Protein AF-C2MBY2-F1 (afdb_monomer_lite)

Structure (mmCIF, N/CA/C/O backbone):
data_AF-C2MBY2-F1
#
_entry.id   AF-C2MBY2-F1
#
loop_
_atom_site.group_PDB
_atom_site.id
_atom_site.type_symbol
_atom_site.label_atom_id
_atom_site.label_alt_id
_atom_site.label_comp_id
_atom_site.label_asym_id
_atom_site.label_entity_id
_atom_site.label_seq_id
_atom_site.pdbx_PDB_ins_code
_atom_site.Cartn_x
_atom_site.Cartn_y
_atom_site.Cartn_z
_atom_site.occupancy
_atom_site.B_iso_or_equiv
_atom_site.auth_seq_id
_atom_site.auth_comp_id
_atom_site.auth_asym_id
_atom_site.auth_atom_id
_atom_site.pdbx_PDB_model_num
ATOM 1 N N . MET A 1 1 ? -23.503 -18.231 -17.003 1.00 42.28 1 MET A N 1
ATOM 2 C CA . MET A 1 1 ? -22.995 -17.823 -15.671 1.00 42.28 1 MET A CA 1
ATOM 3 C C . MET A 1 1 ? -21.656 -17.110 -15.856 1.00 42.28 1 MET A C 1
ATOM 5 O O . MET A 1 1 ? -20.680 -17.768 -16.195 1.00 42.28 1 MET A O 1
ATOM 9 N N . LYS A 1 2 ? -21.591 -15.773 -15.740 1.00 46.72 2 LYS A N 1
ATOM 10 C CA . LYS A 1 2 ? -20.300 -15.058 -15.757 1.00 46.72 2 LYS A CA 1
ATOM 11 C C . LYS A 1 2 ? -19.549 -15.447 -14.483 1.00 46.72 2 LYS A C 1
ATOM 13 O O . LYS A 1 2 ? -20.019 -15.134 -13.394 1.00 46.72 2 LYS A O 1
ATOM 18 N N . ARG A 1 3 ? -18.420 -16.153 -14.598 1.00 49.62 3 ARG A N 1
ATOM 19 C CA . ARG A 1 3 ? -17.516 -16.355 -13.459 1.00 49.62 3 ARG A CA 1
ATOM 20 C C . ARG A 1 3 ? -16.967 -14.981 -13.088 1.00 49.62 3 ARG A C 1
ATOM 22 O O . ARG A 1 3 ? -16.119 -14.446 -13.794 1.00 49.62 3 ARG A O 1
ATOM 29 N N . THR A 1 4 ? -17.480 -14.382 -12.020 1.00 56.50 4 THR A N 1
ATOM 30 C CA . THR A 1 4 ? -16.812 -13.259 -11.363 1.00 56.50 4 THR A CA 1
ATOM 31 C C . THR A 1 4 ? -15.478 -13.778 -10.849 1.00 56.50 4 THR A C 1
ATOM 33 O O . THR A 1 4 ? -15.435 -14.514 -9.865 1.00 56.50 4 THR A O 1
ATOM 36 N N . CYS A 1 5 ? -14.399 -13.460 -11.561 1.00 56.81 5 CYS A N 1
ATOM 37 C CA . CYS A 1 5 ? -13.047 -13.766 -11.124 1.00 56.81 5 CYS A CA 1
ATOM 38 C C . CYS A 1 5 ? -12.748 -12.869 -9.917 1.00 56.81 5 CYS A C 1
ATOM 40 O O . CYS A 1 5 ? -12.521 -11.670 -10.069 1.00 56.81 5 CYS A O 1
ATOM 42 N N . LYS A 1 6 ? -12.861 -13.419 -8.706 1.00 76.38 6 LYS A N 1
ATOM 43 C CA . LYS A 1 6 ? -12.465 -12.725 -7.480 1.00 76.38 6 LYS A CA 1
ATOM 44 C C . LYS A 1 6 ? -10.942 -12.801 -7.401 1.00 76.38 6 LYS A C 1
ATOM 46 O O . LYS A 1 6 ? -10.401 -13.888 -7.235 1.00 76.38 6 LYS A O 1
ATOM 51 N N . PHE A 1 7 ? -10.268 -11.669 -7.574 1.00 86.50 7 PHE A N 1
ATOM 52 C CA . PHE A 1 7 ? -8.826 -11.584 -7.358 1.00 86.50 7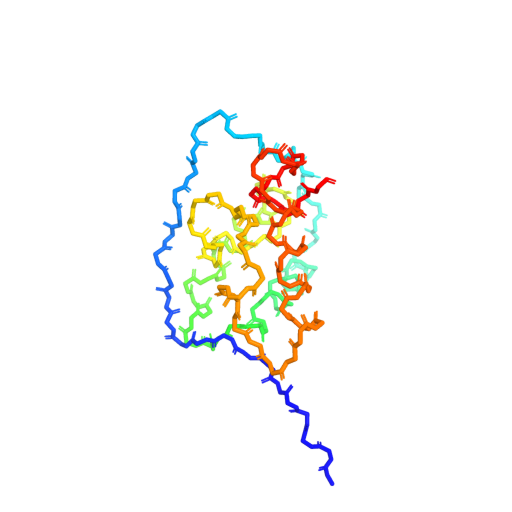 PHE A CA 1
ATOM 53 C C . PHE A 1 7 ? -8.531 -11.640 -5.854 1.00 86.50 7 PHE A C 1
ATOM 55 O O . PHE A 1 7 ? -9.163 -10.922 -5.079 1.00 86.50 7 PHE A O 1
ATOM 62 N N . THR A 1 8 ? -7.578 -12.480 -5.462 1.00 91.38 8 THR A N 1
ATOM 63 C CA . THR A 1 8 ? -7.011 -12.552 -4.112 1.00 91.38 8 THR A CA 1
ATOM 64 C C . THR A 1 8 ? -5.505 -12.735 -4.238 1.00 91.38 8 THR A C 1
ATOM 66 O O . THR A 1 8 ? -5.044 -13.350 -5.200 1.00 91.38 8 THR A O 1
ATOM 69 N N . LEU A 1 9 ? -4.755 -12.201 -3.280 1.00 94.50 9 LEU A N 1
ATOM 70 C CA . LEU A 1 9 ? -3.335 -12.495 -3.122 1.00 94.50 9 LEU A CA 1
ATOM 71 C C . LEU A 1 9 ? -3.122 -13.937 -2.641 1.00 94.50 9 LEU A C 1
ATOM 73 O O . LEU A 1 9 ? -4.062 -14.589 -2.172 1.00 94.50 9 LEU A O 1
ATOM 77 N N . ASP A 1 10 ? -1.880 -14.404 -2.748 1.00 93.38 10 ASP A N 1
ATOM 78 C CA . ASP A 1 10 ? -1.460 -15.714 -2.254 1.00 93.38 10 ASP A CA 1
ATOM 79 C C . ASP A 1 10 ? -1.624 -15.818 -0.729 1.00 93.38 10 ASP A C 1
ATOM 81 O O . ASP A 1 10 ? -1.503 -14.832 0.003 1.00 93.38 10 ASP A O 1
ATOM 85 N N . ALA A 1 11 ? -1.849 -17.035 -0.228 1.00 94.38 11 ALA A N 1
ATOM 86 C CA . ALA A 1 11 ? -2.005 -17.341 1.202 1.00 94.38 11 ALA A CA 1
ATOM 87 C C . ALA A 1 11 ? -0.675 -17.342 1.976 1.00 94.38 11 ALA A C 1
ATOM 89 O O . ALA A 1 11 ? -0.479 -18.102 2.920 1.00 94.38 11 ALA A O 1
ATOM 90 N N . THR A 1 12 ? 0.269 -16.500 1.563 1.00 95.38 12 THR A N 1
ATOM 91 C CA . THR A 1 12 ? 1.557 -16.307 2.226 1.00 95.38 12 THR A CA 1
ATOM 92 C C . THR A 1 12 ? 1.581 -14.924 2.845 1.00 95.38 12 THR A C 1
ATOM 94 O O . THR A 1 12 ? 1.283 -13.937 2.175 1.00 95.38 12 THR A O 1
ATOM 97 N N . LEU A 1 13 ? 1.948 -14.849 4.124 1.00 95.38 13 LEU A N 1
ATOM 98 C CA . LEU A 1 13 ? 2.152 -13.587 4.822 1.00 95.38 13 LEU A CA 1
ATOM 99 C C . LEU A 1 13 ? 3.594 -13.110 4.571 1.00 95.38 13 LEU A C 1
ATOM 101 O O . LEU A 1 13 ? 4.523 -13.731 5.093 1.00 95.38 13 LEU A O 1
ATOM 105 N N . PRO A 1 14 ? 3.825 -12.043 3.782 1.00 95.38 14 PRO A N 1
ATOM 106 C CA . PRO A 1 14 ? 5.175 -11.541 3.538 1.00 95.38 14 PRO A CA 1
ATOM 107 C C . PRO A 1 14 ? 5.794 -11.009 4.828 1.00 95.38 14 PRO A C 1
ATOM 109 O O . PRO A 1 14 ? 5.073 -10.611 5.746 1.00 95.38 14 PRO A O 1
ATOM 112 N N . LYS A 1 15 ? 7.126 -10.933 4.894 1.00 95.81 15 LYS A N 1
ATOM 113 C CA . LYS A 1 15 ? 7.808 -10.200 5.967 1.00 95.81 15 LYS A CA 1
ATOM 114 C C . LYS A 1 15 ? 7.392 -8.725 5.917 1.00 95.81 15 LYS A C 1
ATOM 116 O O . LYS A 1 15 ? 7.200 -8.170 4.841 1.00 95.81 15 LYS A O 1
ATOM 121 N N . TYR A 1 16 ? 7.245 -8.097 7.081 1.00 95.81 16 TYR A N 1
ATOM 122 C CA . TYR A 1 16 ? 6.971 -6.664 7.134 1.00 95.81 16 TYR A CA 1
ATOM 123 C C . TYR A 1 16 ? 8.202 -5.896 6.620 1.00 95.81 16 TYR A C 1
ATOM 125 O O . TYR A 1 16 ? 9.303 -6.175 7.112 1.00 95.81 16 TYR A O 1
ATOM 133 N N . PRO A 1 17 ? 8.054 -4.974 5.652 1.00 95.44 17 PRO A N 1
ATOM 134 C CA . PRO A 1 17 ? 9.196 -4.323 5.028 1.00 95.44 17 PRO A CA 1
ATOM 135 C C . PRO A 1 17 ? 9.857 -3.318 5.967 1.00 95.44 17 PRO A C 1
ATOM 137 O O . PRO A 1 17 ? 9.238 -2.779 6.891 1.00 95.44 17 PRO A O 1
ATOM 140 N N . THR A 1 18 ? 11.121 -3.023 5.690 1.00 94.25 18 THR A N 1
ATOM 141 C CA . THR A 1 18 ? 11.834 -1.904 6.303 1.00 94.25 18 THR A CA 1
ATOM 142 C C . THR A 1 18 ? 11.569 -0.608 5.536 1.00 94.25 18 THR A C 1
ATOM 144 O O . THR A 1 18 ? 11.315 -0.608 4.331 1.00 94.25 18 THR A O 1
ATOM 147 N N . PHE A 1 19 ? 11.620 0.517 6.247 1.00 94.94 19 PHE A N 1
ATOM 148 C CA . PHE A 1 19 ? 11.565 1.846 5.645 1.00 94.94 19 PHE A CA 1
ATOM 149 C C . PHE A 1 19 ? 12.939 2.488 5.776 1.00 94.94 19 PHE A C 1
ATOM 151 O O . PHE A 1 19 ? 13.463 2.579 6.886 1.00 94.94 19 PHE A O 1
ATOM 158 N N . GLU A 1 20 ? 13.512 2.916 4.655 1.00 95.06 20 GLU A N 1
ATOM 159 C CA . GLU A 1 20 ? 14.798 3.604 4.643 1.00 95.06 20 GLU A CA 1
ATOM 160 C C . GLU A 1 20 ? 14.645 5.000 5.254 1.00 95.06 20 GLU A C 1
ATOM 162 O O . GLU A 1 20 ? 13.670 5.719 5.003 1.00 95.06 20 GLU A O 1
ATOM 167 N N . GLU A 1 21 ? 15.617 5.381 6.077 1.00 94.81 21 GLU A N 1
ATOM 168 C CA . GLU A 1 21 ? 15.677 6.716 6.656 1.00 94.81 21 GLU A CA 1
ATOM 169 C C . GLU A 1 21 ? 15.921 7.769 5.563 1.00 94.81 21 GLU A C 1
ATOM 171 O O . GLU A 1 21 ? 16.585 7.516 4.560 1.00 94.81 21 GLU A O 1
ATOM 176 N N . GLY A 1 22 ? 15.353 8.965 5.734 1.00 94.50 22 GLY A N 1
ATOM 177 C CA . GLY A 1 22 ? 15.490 10.065 4.774 1.00 94.50 22 GLY A CA 1
ATOM 178 C C . GLY A 1 22 ? 14.545 9.999 3.567 1.00 94.50 22 GLY A C 1
ATOM 179 O O . GLY A 1 22 ? 14.365 11.014 2.891 1.00 94.50 22 GLY A O 1
ATOM 180 N N . ILE A 1 23 ? 13.871 8.868 3.321 1.00 96.06 23 ILE A N 1
ATOM 181 C CA . ILE A 1 23 ? 1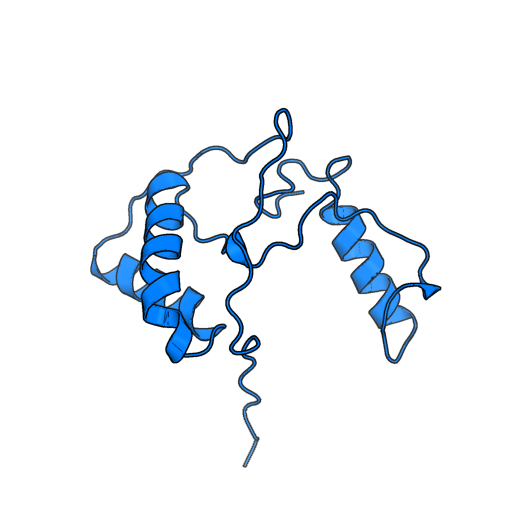2.823 8.784 2.296 1.00 96.06 23 ILE A CA 1
ATOM 182 C C . ILE A 1 23 ? 11.541 9.457 2.797 1.00 96.06 23 ILE A C 1
ATOM 184 O O . ILE A 1 23 ? 11.033 9.171 3.886 1.00 96.06 23 ILE A O 1
ATOM 188 N N . ARG A 1 24 ? 11.007 10.378 1.986 1.00 95.56 24 ARG A N 1
ATOM 189 C CA . ARG A 1 24 ? 9.827 11.182 2.334 1.00 95.56 24 ARG A CA 1
ATOM 190 C C . ARG A 1 24 ? 8.605 10.299 2.591 1.00 95.56 24 ARG A C 1
ATOM 192 O O . ARG A 1 24 ? 8.335 9.356 1.850 1.00 95.56 24 ARG A O 1
ATOM 199 N N . ARG A 1 25 ? 7.833 10.674 3.614 1.00 96.00 25 ARG A N 1
ATOM 200 C CA . ARG A 1 25 ? 6.567 10.039 4.005 1.00 96.00 25 ARG A CA 1
ATOM 201 C C . ARG A 1 25 ? 5.415 11.012 3.840 1.00 96.00 25 ARG A C 1
ATOM 203 O O . ARG A 1 25 ? 5.572 12.191 4.163 1.00 96.00 25 ARG A O 1
ATOM 210 N N . ALA A 1 26 ? 4.259 10.526 3.402 1.00 96.25 26 ALA A N 1
ATOM 211 C CA . ALA A 1 26 ? 3.062 11.352 3.365 1.00 96.25 26 ALA A CA 1
ATOM 212 C C . ALA A 1 26 ? 2.685 11.800 4.791 1.00 96.25 26 ALA A C 1
ATOM 214 O O . ALA A 1 26 ? 2.795 11.002 5.733 1.00 96.25 26 ALA A O 1
ATOM 215 N N . PRO A 1 27 ? 2.229 13.053 4.971 1.00 93.88 27 PRO A N 1
ATOM 216 C CA . PRO A 1 27 ? 1.744 13.515 6.264 1.00 93.88 27 PRO A CA 1
ATOM 217 C C . PRO A 1 27 ? 0.529 12.693 6.706 1.00 93.88 27 PRO A C 1
ATOM 219 O O . PRO A 1 27 ? -0.248 12.209 5.874 1.00 93.88 27 PRO A O 1
ATOM 222 N N . ASP A 1 28 ? 0.358 12.558 8.021 1.00 91.06 28 ASP A N 1
ATOM 223 C CA . ASP A 1 28 ? -0.853 11.966 8.582 1.00 91.06 28 ASP A CA 1
ATOM 224 C C . ASP A 1 28 ? -2.077 12.805 8.179 1.00 91.06 28 ASP A C 1
ATOM 226 O O . ASP A 1 28 ? -2.064 14.035 8.252 1.00 91.06 28 ASP A O 1
ATOM 230 N N . ARG A 1 29 ? -3.134 12.132 7.716 1.00 85.56 29 ARG A N 1
ATOM 231 C CA . ARG A 1 29 ? -4.422 12.765 7.401 1.00 85.56 29 ARG A CA 1
ATOM 232 C C . ARG A 1 29 ? -5.395 12.758 8.579 1.00 85.56 29 ARG A C 1
ATOM 234 O O . ARG A 1 29 ? -6.500 13.280 8.442 1.00 85.56 29 ARG A O 1
ATOM 241 N N . GLY A 1 30 ? -4.988 12.187 9.709 1.00 88.19 30 GLY A N 1
ATOM 242 C CA . GLY A 1 30 ? -5.811 11.976 10.884 1.00 88.19 30 GLY A CA 1
ATOM 243 C C . GLY A 1 30 ? -6.834 10.859 10.683 1.00 88.19 30 GLY A C 1
ATOM 244 O O . GLY A 1 30 ? -7.165 10.451 9.567 1.00 88.19 30 GLY A O 1
ATOM 245 N N . TYR A 1 31 ? -7.372 10.372 11.796 1.00 92.94 31 TYR A N 1
ATOM 246 C CA . TYR A 1 31 ? -8.417 9.356 11.822 1.00 92.94 31 TYR A CA 1
ATOM 247 C C . TYR A 1 31 ? -9.733 9.963 12.318 1.00 92.94 31 TYR A C 1
ATOM 249 O O . TYR A 1 31 ? -9.845 10.365 13.474 1.00 92.94 31 TYR A O 1
ATOM 257 N N . SER A 1 32 ? -10.737 10.017 11.441 1.00 93.50 32 SER A N 1
ATOM 258 C CA . SER A 1 32 ? -12.050 10.627 11.718 1.00 93.50 32 SER A CA 1
ATOM 259 C C . SER A 1 32 ? -13.238 9.683 11.493 1.00 93.50 32 SER A C 1
ATOM 261 O O . SER A 1 32 ? -14.393 10.106 11.536 1.00 93.50 32 SER A O 1
ATOM 263 N N . LEU A 1 33 ? -12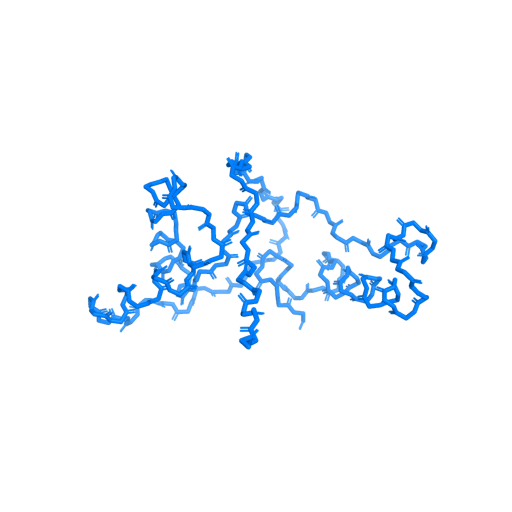.977 8.396 11.244 1.00 96.62 33 LEU A N 1
ATOM 264 C CA . LEU A 1 33 ? -14.024 7.428 10.930 1.00 96.62 33 LEU A CA 1
ATOM 265 C C . LEU A 1 33 ? -14.777 6.962 12.181 1.00 96.62 33 LEU A C 1
ATOM 267 O O . LEU A 1 33 ? -14.191 6.636 13.216 1.00 96.62 33 LEU A O 1
ATOM 271 N N . THR A 1 34 ? -16.098 6.848 12.046 1.00 98.06 34 THR A N 1
ATOM 272 C CA . THR A 1 34 ? -16.948 6.180 13.040 1.00 98.06 34 THR A CA 1
ATOM 273 C C . THR A 1 34 ? -16.617 4.685 13.136 1.00 98.06 34 THR A C 1
ATOM 275 O O . THR A 1 34 ? -16.131 4.095 12.166 1.00 98.06 34 THR A O 1
ATOM 278 N N . PRO A 1 35 ? -16.967 3.999 14.243 1.00 97.81 35 PRO A N 1
ATOM 279 C CA . PRO A 1 35 ? -16.743 2.557 14.368 1.00 97.81 35 PRO A CA 1
ATOM 280 C C . PRO A 1 35 ? -17.342 1.727 13.220 1.00 97.81 35 PRO A C 1
ATOM 282 O O . PRO A 1 35 ? -16.757 0.728 12.804 1.00 97.81 35 PRO A O 1
ATOM 285 N N . ALA A 1 36 ? -18.496 2.136 12.679 1.00 98.38 36 ALA A N 1
ATOM 286 C CA . ALA A 1 36 ? -19.117 1.467 11.539 1.00 98.38 36 ALA A CA 1
ATOM 287 C C . ALA A 1 36 ? -18.318 1.674 10.241 1.00 98.38 36 ALA A C 1
ATOM 289 O O . ALA A 1 36 ? -18.051 0.704 9.533 1.00 98.38 36 ALA A O 1
ATOM 290 N N . GLN A 1 37 ? -17.879 2.905 9.958 1.00 98.31 37 GLN A N 1
ATOM 291 C CA . GLN A 1 37 ? -17.044 3.206 8.789 1.00 98.31 37 GLN A CA 1
ATOM 292 C C . GLN A 1 37 ? -15.684 2.510 8.861 1.00 98.31 37 GLN A C 1
ATOM 294 O O . GLN A 1 37 ? -15.211 1.990 7.856 1.00 98.31 37 GLN A O 1
ATOM 299 N N . THR A 1 38 ? -15.089 2.421 10.048 1.00 98.25 38 THR A N 1
ATOM 300 C CA . THR A 1 38 ? -13.822 1.713 10.262 1.00 98.25 38 THR A CA 1
ATOM 301 C C . THR A 1 38 ? -13.944 0.228 9.961 1.00 98.25 38 THR A C 1
ATOM 303 O O . THR A 1 38 ? -13.087 -0.328 9.278 1.00 98.25 38 THR A O 1
ATOM 306 N N . ARG A 1 39 ? -15.043 -0.419 10.375 1.00 98.19 39 ARG A N 1
ATOM 307 C CA . ARG A 1 39 ? -15.318 -1.813 9.989 1.00 98.19 39 ARG A CA 1
ATOM 308 C C . ARG A 1 39 ? -15.422 -1.975 8.472 1.00 98.19 39 ARG A C 1
ATOM 310 O O . ARG A 1 39 ? -14.842 -2.912 7.931 1.00 98.19 39 ARG A O 1
ATOM 317 N N . VAL A 1 40 ? -16.106 -1.059 7.787 1.00 98.44 40 VAL A N 1
ATOM 318 C CA . VAL A 1 40 ? -16.223 -1.079 6.318 1.00 98.44 40 VAL A CA 1
ATOM 319 C C . VAL A 1 40 ? -14.861 -0.871 5.646 1.00 98.44 40 VAL A C 1
ATOM 321 O O . VAL A 1 40 ? -14.531 -1.589 4.705 1.00 98.44 40 VAL A O 1
ATOM 324 N N . ALA A 1 41 ? -14.038 0.058 6.140 1.00 98.12 41 ALA A N 1
ATOM 325 C CA . ALA A 1 41 ? -12.691 0.296 5.623 1.00 98.12 41 ALA A CA 1
ATOM 326 C C . ALA A 1 41 ? -11.807 -0.958 5.738 1.00 98.12 41 ALA A C 1
ATOM 328 O O . ALA A 1 41 ? -11.174 -1.355 4.759 1.00 98.12 41 ALA A O 1
ATOM 329 N N . LEU A 1 42 ? -11.836 -1.634 6.892 1.00 98.31 42 LEU A N 1
ATOM 330 C CA . LEU A 1 42 ? -11.118 -2.893 7.096 1.00 98.31 42 LEU A CA 1
ATOM 331 C C . LEU A 1 42 ? -11.631 -4.003 6.172 1.00 98.31 42 LEU A C 1
ATOM 333 O O . LEU A 1 42 ? -10.828 -4.666 5.526 1.00 98.31 42 LEU A O 1
ATOM 337 N N . GLN A 1 43 ? -12.949 -4.182 6.041 1.00 97.81 43 GLN A N 1
ATOM 338 C CA . GLN A 1 43 ? -13.526 -5.171 5.118 1.00 97.81 43 GLN A CA 1
ATOM 339 C C . GLN A 1 43 ? -13.115 -4.911 3.661 1.00 97.81 43 GLN A C 1
ATOM 341 O O . GLN A 1 43 ? -12.820 -5.850 2.920 1.00 97.81 43 GLN A O 1
ATOM 346 N N . ASN A 1 44 ? -13.059 -3.641 3.255 1.00 97.69 44 ASN A N 1
ATOM 347 C CA . ASN A 1 44 ? -12.633 -3.247 1.916 1.00 97.69 44 ASN A CA 1
ATOM 348 C C . ASN A 1 44 ? -11.161 -3.566 1.645 1.00 97.69 44 ASN A C 1
ATOM 350 O O . ASN A 1 44 ? -10.846 -3.971 0.529 1.00 97.69 44 ASN A O 1
ATOM 354 N N . ALA A 1 45 ? -10.280 -3.414 2.634 1.00 97.50 45 ALA A N 1
ATOM 355 C CA . ALA A 1 45 ? -8.878 -3.806 2.510 1.00 97.50 45 ALA A CA 1
ATOM 356 C C . ALA A 1 45 ? -8.713 -5.337 2.537 1.00 97.50 45 ALA A C 1
ATOM 358 O O . ALA A 1 45 ? -8.067 -5.918 1.668 1.00 97.50 45 ALA A O 1
ATOM 359 N N . LEU A 1 46 ? -9.375 -6.010 3.481 1.00 97.62 46 LEU A N 1
ATOM 360 C CA . LEU A 1 46 ? -9.266 -7.457 3.688 1.00 97.62 46 LEU A CA 1
ATOM 361 C C . LEU A 1 46 ? -9.836 -8.293 2.530 1.00 97.62 46 LEU A C 1
ATOM 363 O O 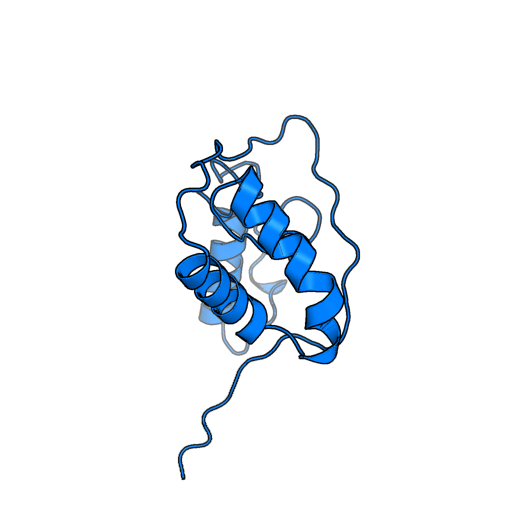. LEU A 1 46 ? -9.504 -9.468 2.403 1.00 97.62 46 LEU A O 1
ATOM 367 N N . ARG A 1 47 ? -10.662 -7.719 1.642 1.00 96.50 47 ARG A N 1
ATOM 368 C CA . ARG A 1 47 ? -11.224 -8.453 0.489 1.00 96.50 47 ARG A CA 1
ATOM 369 C C . ARG A 1 47 ? -10.178 -8.925 -0.527 1.00 96.50 47 ARG A C 1
ATOM 371 O O . ARG A 1 47 ? -10.512 -9.769 -1.353 1.00 96.50 47 ARG A O 1
ATOM 378 N N . TYR A 1 48 ? -8.974 -8.351 -0.498 1.00 96.00 48 TYR A N 1
ATOM 379 C CA . TYR A 1 48 ? -7.873 -8.673 -1.410 1.00 96.00 48 TYR A CA 1
ATOM 380 C C . TYR A 1 48 ? -6.938 -9.768 -0.878 1.00 96.00 48 TYR A C 1
ATOM 382 O O . TYR A 1 48 ? -6.049 -10.202 -1.608 1.00 96.00 48 TYR A O 1
ATOM 390 N N . VAL A 1 49 ? -7.125 -10.209 0.370 1.00 96.56 49 VAL A N 1
ATOM 391 C CA . VAL A 1 49 ? -6.255 -11.181 1.046 1.00 96.56 49 VAL A CA 1
ATOM 392 C C . VAL A 1 49 ? -7.049 -12.410 1.509 1.00 96.56 49 VAL A C 1
ATOM 394 O O . VAL A 1 49 ? -8.232 -12.278 1.853 1.00 96.56 49 VAL A O 1
ATOM 397 N N . PRO A 1 50 ? -6.427 -13.602 1.547 1.00 96.44 50 PRO A N 1
ATOM 398 C CA . PRO A 1 50 ? -7.072 -14.821 2.033 1.00 96.44 50 PRO A CA 1
ATOM 399 C C . PRO A 1 50 ? -7.545 -14.699 3.485 1.00 96.44 50 PRO A C 1
ATOM 401 O O . PRO A 1 50 ? -6.932 -14.003 4.297 1.00 96.44 50 PRO A O 1
ATOM 404 N N . LYS A 1 51 ? -8.656 -15.369 3.815 1.00 96.50 51 LYS A N 1
ATOM 405 C CA . LYS A 1 51 ? -9.336 -15.234 5.119 1.00 96.50 51 LYS A CA 1
ATOM 406 C C . LYS A 1 51 ? -8.461 -15.682 6.284 1.00 96.50 51 LYS A C 1
ATOM 408 O O . LYS A 1 51 ? -8.530 -15.103 7.361 1.00 96.50 51 LYS A O 1
ATOM 413 N N . GLU A 1 52 ? -7.635 -16.690 6.053 1.00 97.25 52 GLU A N 1
ATOM 414 C CA . GLU A 1 52 ? -6.651 -17.217 6.990 1.00 97.25 52 GLU A CA 1
ATOM 415 C C . GLU A 1 52 ? -5.626 -16.163 7.438 1.00 97.25 52 GLU A C 1
ATOM 417 O O . GLU A 1 52 ? -5.113 -16.262 8.546 1.00 97.25 52 GLU A O 1
ATOM 422 N N . LEU A 1 53 ? -5.385 -15.114 6.639 1.00 98.12 53 LEU A N 1
ATOM 423 C CA . LEU A 1 53 ? -4.482 -14.014 6.996 1.00 98.12 53 LEU A CA 1
ATOM 424 C C . LEU A 1 53 ? -5.196 -12.844 7.694 1.00 98.12 53 LEU A C 1
ATOM 426 O O . LEU A 1 53 ? -4.541 -11.906 8.146 1.00 98.12 53 LEU A O 1
ATOM 430 N N . HIS A 1 54 ? -6.533 -12.854 7.792 1.00 98.19 54 HIS A N 1
ATOM 431 C CA . HIS A 1 54 ? -7.293 -11.701 8.301 1.00 98.19 54 HIS A CA 1
ATOM 432 C C . HIS A 1 54 ? -7.001 -11.402 9.771 1.00 98.19 54 HIS A C 1
ATOM 434 O O . HIS A 1 54 ? -6.989 -10.232 10.146 1.00 98.19 54 HIS A O 1
ATOM 440 N N . ALA A 1 55 ? -6.753 -12.429 10.587 1.00 97.81 55 ALA A N 1
ATOM 441 C CA . ALA A 1 55 ? -6.446 -12.258 12.007 1.00 97.81 55 ALA A CA 1
ATOM 442 C C . ALA A 1 55 ? -5.149 -11.460 12.232 1.00 97.81 55 ALA A C 1
ATOM 444 O O . ALA A 1 55 ? -5.105 -10.621 13.127 1.00 97.81 55 ALA A O 1
ATOM 445 N N . GLU A 1 56 ? -4.144 -11.671 11.378 1.00 97.44 56 GLU A N 1
ATOM 446 C CA . GLU A 1 56 ? -2.848 -10.981 11.432 1.00 97.44 56 GLU A CA 1
ATOM 447 C C . GLU A 1 56 ? -2.911 -9.589 10.786 1.00 97.44 56 GLU A C 1
ATOM 449 O O . GLU A 1 56 ? -2.396 -8.610 11.320 1.00 97.44 56 GLU A O 1
ATOM 454 N N . LEU A 1 57 ? -3.591 -9.467 9.642 1.00 98.25 57 LEU A N 1
ATOM 455 C CA . LEU A 1 57 ? -3.606 -8.226 8.862 1.00 98.25 57 LEU A CA 1
ATOM 456 C C . LEU A 1 57 ? -4.590 -7.178 9.388 1.00 98.25 57 LEU A C 1
ATOM 458 O O . LEU A 1 57 ? -4.362 -5.982 9.215 1.00 98.25 57 LEU A O 1
ATOM 462 N N . ALA A 1 58 ? -5.700 -7.583 10.014 1.00 98.38 58 ALA A N 1
ATOM 463 C CA . ALA A 1 58 ? -6.702 -6.626 10.482 1.00 98.38 58 ALA A CA 1
ATOM 464 C C . ALA A 1 58 ? -6.153 -5.644 11.541 1.00 98.38 58 ALA A C 1
ATOM 466 O O . ALA A 1 58 ? -6.42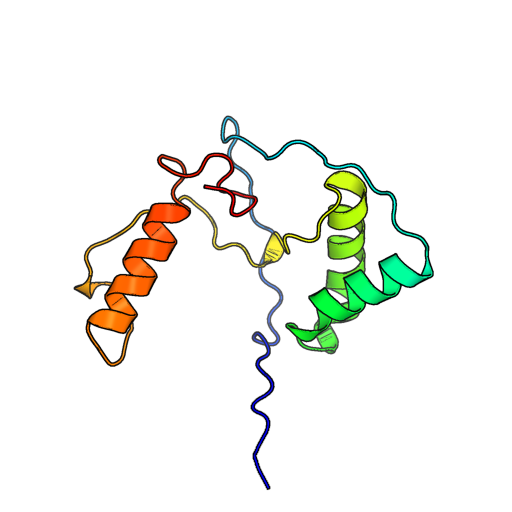1 -4.445 11.406 1.00 98.38 58 ALA A O 1
ATOM 467 N N . PRO A 1 59 ? -5.367 -6.079 12.552 1.00 98.44 59 PRO A N 1
ATOM 468 C CA . PRO A 1 59 ? -4.691 -5.165 13.472 1.00 98.44 59 PRO A CA 1
ATOM 469 C C . PRO A 1 59 ? -3.720 -4.205 12.773 1.00 98.44 59 PRO A C 1
ATOM 471 O O . PRO A 1 59 ? -3.690 -3.023 13.115 1.00 98.44 59 PRO A O 1
ATOM 474 N N . GLU A 1 60 ? -2.969 -4.676 11.774 1.00 98.19 60 GLU A N 1
ATOM 475 C CA . GLU A 1 60 ? -2.022 -3.850 11.011 1.00 98.19 60 GLU A CA 1
ATOM 476 C C . GLU A 1 60 ? -2.739 -2.776 10.200 1.00 98.19 60 GLU A C 1
ATOM 478 O O . GLU A 1 60 ? -2.420 -1.594 10.313 1.00 98.19 60 GLU A O 1
ATOM 483 N N . PHE A 1 61 ? -3.774 -3.158 9.454 1.00 98.50 61 PHE A N 1
ATOM 484 C CA . PHE A 1 61 ? -4.581 -2.214 8.687 1.00 98.50 61 PHE A CA 1
ATOM 485 C C . PHE A 1 61 ? -5.293 -1.212 9.596 1.00 98.50 61 PHE A C 1
ATOM 487 O O . PHE A 1 61 ? -5.386 -0.032 9.264 1.00 98.50 61 PHE A O 1
ATOM 494 N N . LEU A 1 62 ? -5.764 -1.640 10.771 1.00 98.38 62 LEU A N 1
ATOM 495 C CA . LEU A 1 62 ? -6.349 -0.722 11.744 1.00 98.38 62 LEU A CA 1
ATOM 496 C C . LEU A 1 62 ? -5.310 0.270 12.280 1.00 98.38 62 LEU A C 1
ATOM 498 O O . LEU A 1 62 ? -5.638 1.442 12.469 1.00 98.38 62 LEU A O 1
ATOM 502 N N . LYS A 1 63 ? -4.077 -0.183 12.523 1.00 97.81 63 LYS A N 1
ATOM 503 C CA . LYS A 1 63 ? -2.972 0.678 12.950 1.00 97.81 63 LYS A CA 1
ATOM 504 C C . LYS A 1 63 ? -2.646 1.716 11.879 1.00 97.81 63 LYS A C 1
ATOM 506 O O . LYS A 1 63 ? -2.640 2.903 12.186 1.00 97.81 63 LYS A O 1
ATOM 511 N N . GLU A 1 64 ? -2.476 1.296 10.626 1.00 97.56 64 GLU A N 1
ATOM 512 C CA . GLU A 1 64 ? -2.254 2.214 9.502 1.00 97.56 64 GLU A CA 1
ATOM 513 C C . GLU A 1 64 ? -3.377 3.249 9.390 1.00 97.56 64 GLU A C 1
ATOM 515 O O . GLU A 1 64 ? -3.120 4.449 9.312 1.00 97.56 64 GLU A O 1
ATOM 520 N N . LEU A 1 65 ? -4.631 2.799 9.467 1.00 97.31 65 LEU A N 1
ATOM 521 C CA . LEU A 1 65 ? -5.789 3.678 9.381 1.00 97.31 65 LEU A CA 1
ATOM 522 C C . LEU A 1 65 ? -5.816 4.722 10.507 1.00 97.31 65 LEU A C 1
ATOM 524 O O . LEU A 1 65 ? -6.208 5.860 10.259 1.00 97.31 65 LEU A O 1
ATOM 528 N N . LYS A 1 66 ? -5.394 4.357 11.724 1.00 96.38 66 LYS A N 1
ATOM 529 C CA . LYS A 1 66 ? -5.326 5.269 12.875 1.00 96.38 66 LYS A CA 1
ATOM 530 C C . LYS A 1 66 ? -4.152 6.245 12.805 1.00 96.38 66 LYS A C 1
ATOM 532 O O . LYS A 1 66 ? -4.323 7.397 13.175 1.00 96.38 66 LYS A O 1
ATOM 537 N N . GLU A 1 67 ? -2.985 5.783 12.365 1.00 95.31 67 GLU A N 1
ATOM 538 C CA . GLU A 1 67 ? -1.737 6.562 12.375 1.00 95.31 67 GLU A CA 1
ATOM 539 C C . GLU A 1 67 ? -1.515 7.386 11.102 1.00 95.31 67 GLU A C 1
ATOM 541 O O . GLU A 1 67 ? -0.675 8.284 11.087 1.00 95.31 67 GLU A O 1
ATOM 546 N N . ARG A 1 68 ? -2.183 7.021 10.003 1.00 94.75 68 ARG A N 1
ATOM 547 C CA . ARG A 1 68 ? -1.985 7.631 8.680 1.00 94.75 68 ARG A CA 1
ATOM 548 C C . ARG A 1 68 ? -3.276 8.138 8.043 1.00 94.75 68 ARG A C 1
ATOM 550 O O . ARG A 1 68 ? -3.237 8.702 6.947 1.00 94.75 68 ARG A O 1
ATOM 557 N N . GLY A 1 69 ? -4.424 7.849 8.652 1.00 95.06 69 GLY A N 1
ATOM 558 C CA . GLY A 1 69 ? -5.742 8.114 8.076 1.00 95.06 69 GLY A CA 1
ATOM 559 C C . GLY A 1 69 ? -6.089 7.245 6.860 1.00 95.06 69 GLY A C 1
ATOM 560 O O . GLY A 1 69 ? -7.111 7.475 6.213 1.00 95.06 69 GLY A O 1
ATOM 561 N N . LYS A 1 70 ? -5.249 6.259 6.508 1.00 96.00 70 LYS A N 1
ATOM 562 C CA . LYS A 1 70 ? -5.415 5.375 5.342 1.00 96.00 70 LYS A CA 1
ATOM 563 C C . LYS A 1 70 ? -4.811 3.997 5.594 1.00 96.00 70 LYS A C 1
ATOM 565 O O . LYS A 1 70 ? -3.875 3.868 6.370 1.00 96.00 70 LYS A O 1
ATOM 570 N N . ILE A 1 71 ? -5.317 3.003 4.868 1.00 97.81 71 ILE A N 1
ATOM 571 C CA . ILE A 1 71 ? -4.727 1.663 4.783 1.00 97.81 71 ILE A CA 1
ATOM 572 C C . ILE A 1 71 ? -3.899 1.614 3.495 1.00 97.81 71 ILE A C 1
ATOM 574 O O . ILE A 1 71 ? -4.468 1.639 2.404 1.00 97.81 71 ILE A O 1
ATOM 578 N N . TYR A 1 72 ? -2.576 1.589 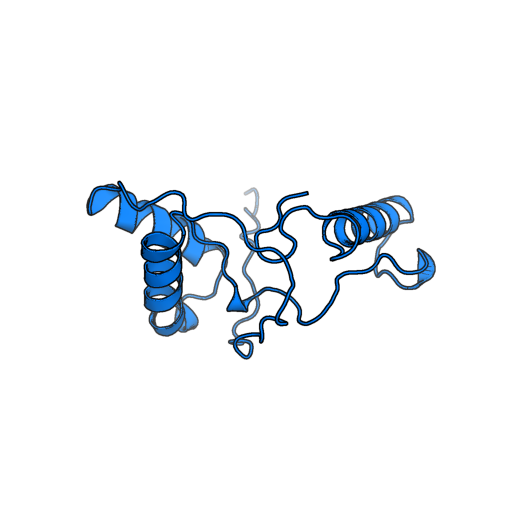3.624 1.00 97.25 72 TYR A N 1
ATOM 579 C CA . TYR A 1 72 ? -1.627 1.421 2.519 1.00 97.25 72 TYR A CA 1
ATOM 580 C C . TYR A 1 72 ? -1.258 -0.047 2.290 1.00 97.25 72 TYR A C 1
ATOM 582 O O . TYR A 1 72 ? -0.769 -0.387 1.216 1.00 97.25 72 TYR A O 1
ATOM 590 N N . ALA A 1 73 ? -1.519 -0.907 3.279 1.00 97.44 73 ALA A N 1
ATOM 591 C CA . ALA A 1 73 ? -1.121 -2.304 3.316 1.00 97.44 73 ALA A CA 1
ATOM 592 C C . ALA A 1 73 ? 0.398 -2.467 3.149 1.00 97.44 73 ALA A C 1
ATOM 594 O O . ALA A 1 73 ? 0.862 -3.211 2.282 1.00 97.44 73 ALA A O 1
ATOM 595 N N . TYR A 1 74 ? 1.174 -1.777 3.994 1.00 97.56 74 TYR A N 1
ATOM 596 C CA . TYR A 1 74 ? 2.631 -1.680 3.868 1.00 97.56 74 TYR A CA 1
ATOM 597 C C . TYR A 1 74 ? 3.311 -3.041 3.749 1.00 97.56 74 TYR A C 1
ATOM 599 O O . TYR A 1 74 ? 4.247 -3.170 2.970 1.00 97.56 74 TYR A O 1
ATOM 607 N N . ARG A 1 75 ? 2.814 -4.071 4.447 1.00 97.31 75 ARG A N 1
ATOM 608 C CA . ARG A 1 75 ? 3.344 -5.442 4.375 1.00 97.31 75 ARG A CA 1
ATOM 609 C C . ARG A 1 75 ? 3.457 -5.993 2.948 1.00 97.31 75 ARG A C 1
ATOM 611 O O . ARG A 1 75 ? 4.335 -6.803 2.679 1.00 97.31 75 ARG A O 1
ATOM 618 N N . TYR A 1 76 ? 2.579 -5.570 2.042 1.00 96.69 76 TYR A N 1
ATOM 619 C CA . TYR A 1 76 ? 2.556 -6.029 0.651 1.00 96.69 76 TYR A CA 1
ATOM 620 C C . TYR A 1 76 ? 3.347 -5.135 -0.306 1.00 96.69 76 TYR A C 1
ATOM 622 O O . TYR A 1 76 ? 3.408 -5.420 -1.504 1.00 96.69 76 TYR A O 1
ATOM 630 N N . ARG A 1 77 ? 3.972 -4.065 0.193 1.00 95.06 77 ARG A N 1
ATOM 631 C CA . ARG A 1 77 ? 4.896 -3.263 -0.600 1.00 95.06 77 ARG A CA 1
ATOM 632 C C . ARG A 1 77 ? 6.160 -4.096 -0.883 1.00 95.06 77 ARG A C 1
ATOM 634 O O . ARG A 1 77 ? 6.770 -4.576 0.071 1.00 95.06 77 ARG A O 1
ATOM 641 N N . PRO A 1 78 ? 6.609 -4.231 -2.146 1.00 93.62 78 PRO A N 1
ATOM 642 C CA . PRO A 1 78 ? 7.917 -4.825 -2.434 1.00 93.62 78 PRO A CA 1
ATOM 643 C C . PRO A 1 78 ? 9.024 -4.007 -1.761 1.00 93.62 78 PRO A C 1
ATOM 645 O O . PRO A 1 78 ? 8.916 -2.789 -1.763 1.00 93.62 78 PRO A O 1
ATOM 648 N N . GLU A 1 79 ? 10.061 -4.616 -1.183 1.00 93.81 79 GLU A N 1
ATOM 649 C CA . GLU A 1 79 ? 11.170 -3.872 -0.556 1.00 93.81 79 GLU A CA 1
ATOM 650 C C . GLU A 1 79 ? 12.016 -3.089 -1.582 1.00 93.81 79 GLU A C 1
ATOM 652 O O . GLU A 1 79 ? 12.102 -3.460 -2.752 1.00 93.81 79 GLU A O 1
ATOM 657 N N . GLY A 1 80 ? 12.656 -2.004 -1.126 1.00 92.75 80 GLY A N 1
ATOM 658 C CA . GLY A 1 80 ? 13.576 -1.189 -1.931 1.00 92.75 80 GLY A CA 1
ATOM 659 C C . GLY A 1 80 ? 12.904 -0.189 -2.877 1.00 92.75 80 GLY A C 1
ATOM 660 O O . GLY A 1 80 ? 11.690 0.023 -2.825 1.00 92.75 80 GLY A O 1
ATOM 661 N N . ASP A 1 81 ? 13.714 0.459 -3.717 1.00 94.94 81 ASP A N 1
ATOM 662 C CA . ASP A 1 81 ? 13.288 1.455 -4.708 1.00 94.94 81 ASP A CA 1
ATOM 663 C C . ASP A 1 81 ? 12.736 0.778 -5.973 1.00 94.94 81 ASP A C 1
ATOM 665 O O . ASP A 1 81 ? 13.432 0.006 -6.639 1.00 94.94 81 ASP A O 1
ATOM 669 N N . LEU A 1 82 ? 11.489 1.095 -6.333 1.00 93.94 82 LEU A N 1
ATOM 670 C CA . LEU A 1 82 ? 10.807 0.558 -7.512 1.00 93.94 82 LEU A CA 1
ATOM 671 C C . LEU A 1 82 ? 11.276 1.258 -8.795 1.00 93.94 82 LEU A C 1
ATOM 673 O O . LEU A 1 82 ? 10.477 1.816 -9.531 1.00 93.94 82 LEU A O 1
ATOM 677 N N . LYS A 1 83 ? 12.578 1.247 -9.091 1.00 95.00 83 LYS A N 1
ATOM 678 C CA . LYS A 1 83 ? 13.107 1.891 -10.301 1.00 95.00 83 LYS A CA 1
ATOM 679 C C . LYS A 1 83 ? 12.624 1.196 -11.572 1.00 95.00 83 LYS A C 1
ATOM 681 O O . LYS A 1 83 ? 12.547 -0.033 -11.657 1.00 95.00 83 LYS A O 1
ATOM 686 N N . ALA A 1 84 ? 12.357 1.999 -12.597 1.00 96.75 84 ALA A N 1
ATOM 687 C CA . ALA A 1 84 ? 12.072 1.493 -13.927 1.00 96.75 84 ALA A CA 1
ATOM 688 C C . ALA A 1 84 ? 13.322 0.834 -14.539 1.00 96.75 84 ALA A C 1
ATOM 690 O O . ALA A 1 84 ? 14.344 1.487 -14.739 1.00 96.75 84 ALA A O 1
ATOM 691 N N . GLY A 1 85 ? 13.233 -0.465 -14.832 1.00 95.69 85 GLY A N 1
ATOM 692 C CA . GLY A 1 85 ? 14.224 -1.197 -15.627 1.00 95.69 85 GLY A CA 1
ATOM 693 C C . GLY A 1 85 ? 13.936 -1.204 -17.140 1.00 95.69 85 GLY A C 1
ATOM 694 O O . GLY A 1 85 ? 12.932 -0.637 -17.583 1.00 95.69 85 GLY A O 1
ATOM 695 N N . PRO A 1 86 ? 14.783 -1.883 -17.938 1.00 97.75 86 PRO A N 1
ATOM 696 C CA . PRO A 1 86 ? 14.540 -2.123 -19.361 1.00 97.75 86 PRO A CA 1
ATOM 697 C C . PRO A 1 86 ? 13.211 -2.852 -19.601 1.00 97.75 86 PRO A C 1
ATOM 699 O O . PRO A 1 86 ? 12.858 -3.756 -18.849 1.00 97.75 86 PRO A O 1
ATOM 702 N N . ILE A 1 87 ? 12.485 -2.523 -20.674 1.00 97.88 87 ILE A N 1
ATOM 703 C CA . ILE A 1 87 ? 11.158 -3.114 -20.942 1.00 97.88 87 ILE A CA 1
ATOM 704 C C . ILE A 1 87 ? 11.183 -4.651 -21.016 1.00 97.88 87 ILE A C 1
ATOM 706 O O . ILE A 1 87 ? 10.234 -5.311 -20.588 1.00 97.88 87 ILE A O 1
ATOM 710 N N . ASP A 1 88 ? 12.291 -5.234 -21.478 1.00 97.38 88 ASP A N 1
ATOM 711 C CA . ASP A 1 88 ? 12.451 -6.681 -21.620 1.00 97.38 88 ASP A CA 1
ATOM 712 C C . ASP A 1 88 ? 12.601 -7.431 -20.290 1.00 97.38 88 ASP A C 1
ATOM 714 O O . ASP A 1 88 ? 12.351 -8.637 -20.256 1.00 97.38 88 ASP A O 1
ATOM 718 N N . SER A 1 89 ? 12.910 -6.745 -19.179 1.00 97.06 89 SER A N 1
ATOM 719 C CA . SER A 1 89 ? 12.951 -7.380 -17.853 1.00 97.06 89 SER A CA 1
ATOM 720 C C . SER A 1 89 ? 11.561 -7.652 -17.270 1.00 97.06 89 SER A C 1
ATOM 722 O O . SER A 1 89 ? 11.437 -8.395 -16.296 1.00 97.06 89 SER A O 1
ATOM 724 N N . TYR A 1 90 ? 10.506 -7.056 -17.833 1.00 97.25 90 TYR A N 1
ATOM 725 C CA . TYR A 1 90 ? 9.144 -7.195 -17.324 1.00 97.25 90 TYR A CA 1
ATOM 726 C C . TYR A 1 90 ? 8.419 -8.388 -17.945 1.00 97.25 90 TYR A C 1
ATOM 728 O O . TYR A 1 90 ? 8.502 -8.668 -19.145 1.00 97.25 90 TYR A O 1
ATOM 736 N N . LYS A 1 91 ? 7.638 -9.086 -17.116 1.00 96.56 91 LYS A N 1
ATOM 737 C CA . LYS A 1 91 ? 6.806 -10.213 -17.548 1.00 96.56 91 LYS A CA 1
ATOM 738 C C . LYS A 1 91 ? 5.508 -9.682 -18.146 1.00 96.56 91 LYS A C 1
ATOM 740 O O . LYS A 1 91 ? 4.797 -8.912 -17.514 1.00 96.56 91 LYS A O 1
ATOM 745 N N . GLY A 1 92 ? 5.153 -10.114 -19.349 1.00 95.50 92 GLY A N 1
ATOM 746 C CA . GLY A 1 92 ? 3.919 -9.678 -19.996 1.00 95.50 92 GLY A CA 1
ATOM 747 C C . GLY A 1 92 ? 3.661 -10.435 -21.288 1.00 95.50 92 GLY A C 1
ATOM 748 O O . GLY A 1 92 ? 4.597 -10.931 -21.911 1.00 95.50 92 GLY A O 1
ATOM 749 N N . LYS A 1 93 ? 2.386 -10.530 -21.678 1.00 97.44 93 LYS A N 1
ATOM 750 C CA . LYS A 1 93 ? 1.965 -11.188 -22.927 1.00 97.44 93 LYS A CA 1
ATOM 751 C C . LYS A 1 93 ? 2.128 -10.294 -24.162 1.00 97.44 93 LYS A C 1
ATOM 753 O O . LYS A 1 93 ? 2.121 -10.804 -25.273 1.00 97.44 93 LYS A O 1
ATOM 758 N N . CYS A 1 94 ? 2.257 -8.984 -23.962 1.00 97.94 94 CYS A N 1
ATOM 759 C CA . CYS A 1 94 ? 2.465 -7.988 -25.009 1.00 97.94 94 CYS A CA 1
ATOM 760 C C . CYS A 1 94 ? 3.375 -6.859 -24.504 1.00 97.94 94 CYS A C 1
ATOM 762 O O . CYS A 1 94 ? 3.609 -6.732 -23.296 1.00 97.94 94 CYS A O 1
ATOM 764 N N . ILE A 1 95 ? 3.888 -6.053 -25.432 1.00 98.19 95 ILE A N 1
ATOM 765 C CA . ILE A 1 95 ? 4.826 -4.958 -25.152 1.00 98.19 95 ILE A CA 1
ATOM 766 C C . ILE A 1 95 ? 4.137 -3.861 -24.337 1.00 98.19 95 ILE A C 1
ATOM 768 O O . ILE A 1 95 ? 4.708 -3.358 -23.376 1.00 98.19 95 ILE A O 1
ATOM 772 N N . GLU A 1 96 ? 2.882 -3.551 -24.641 1.00 98.06 96 GLU A N 1
ATOM 773 C CA . GLU A 1 96 ? 2.094 -2.513 -23.974 1.00 98.06 96 GLU A CA 1
ATOM 774 C C . GLU A 1 96 ? 1.884 -2.850 -22.491 1.00 98.06 96 GLU A C 1
ATOM 776 O O . GLU A 1 96 ? 2.041 -1.999 -21.617 1.00 98.06 96 GLU A O 1
ATOM 781 N N . GLY A 1 97 ? 1.615 -4.123 -22.181 1.00 97.88 97 GLY A N 1
ATOM 782 C CA . GLY A 1 97 ? 1.485 -4.600 -20.803 1.00 97.88 97 GLY A CA 1
ATOM 783 C C . GLY A 1 97 ? 2.796 -4.536 -20.014 1.00 97.88 97 GLY A C 1
ATOM 784 O O . GLY A 1 97 ? 2.776 -4.305 -18.804 1.00 97.88 97 GLY A O 1
ATOM 785 N N . LYS A 1 98 ? 3.941 -4.717 -20.682 1.00 98.44 98 LYS A N 1
ATOM 786 C CA . LYS A 1 98 ? 5.263 -4.496 -20.076 1.00 98.44 98 LYS A CA 1
ATOM 787 C C . LYS A 1 98 ? 5.532 -3.003 -19.878 1.00 98.44 98 LYS A C 1
ATOM 789 O O . LYS A 1 98 ? 5.982 -2.612 -18.807 1.00 98.44 98 LYS A O 1
ATOM 794 N N . ALA A 1 99 ? 5.185 -2.168 -20.857 1.00 98.31 99 ALA A N 1
ATOM 795 C CA . ALA A 1 99 ? 5.332 -0.718 -20.775 1.00 98.31 99 ALA A CA 1
ATOM 796 C C . ALA A 1 99 ? 4.534 -0.125 -19.602 1.00 98.31 99 ALA A C 1
ATOM 798 O O . ALA A 1 99 ? 5.064 0.704 -18.870 1.00 98.31 99 ALA A O 1
ATOM 799 N N . PHE A 1 100 ? 3.310 -0.598 -19.333 1.00 97.94 100 PHE A N 1
ATOM 800 C CA . PHE A 1 100 ? 2.574 -0.165 -18.139 1.00 97.94 100 PHE A CA 1
ATOM 801 C C . PHE A 1 100 ? 3.315 -0.478 -16.837 1.00 97.94 100 PHE A C 1
ATOM 803 O O . PHE A 1 100 ? 3.334 0.360 -15.943 1.00 97.94 100 PHE A O 1
ATOM 810 N N . GLN A 1 101 ? 3.961 -1.641 -16.728 1.00 97.69 101 GLN A N 1
ATOM 811 C CA . GLN A 1 101 ? 4.747 -1.979 -15.537 1.00 97.69 101 GLN A CA 1
ATOM 812 C C . GLN A 1 101 ? 5.977 -1.077 -15.389 1.00 97.69 101 GLN A C 1
ATOM 814 O O . GLN A 1 101 ? 6.234 -0.600 -14.286 1.00 97.69 101 GLN A O 1
ATOM 819 N N . VAL A 1 102 ? 6.674 -0.774 -16.493 1.00 97.94 102 VAL A N 1
ATOM 820 C CA . VAL A 1 102 ? 7.767 0.217 -16.521 1.00 97.94 102 VAL A CA 1
ATOM 821 C C . VAL A 1 102 ? 7.279 1.562 -15.980 1.00 97.94 102 VAL A C 1
ATOM 823 O O . VAL A 1 102 ? 7.916 2.137 -15.100 1.00 97.94 102 VAL A O 1
ATOM 826 N N . MET A 1 103 ? 6.130 2.043 -16.463 1.00 97.88 103 MET A N 1
ATOM 827 C CA . MET A 1 103 ? 5.566 3.328 -16.040 1.00 97.88 103 MET A CA 1
ATOM 828 C C . MET A 1 103 ? 5.103 3.315 -14.578 1.00 97.88 103 MET A C 1
ATOM 830 O O . MET A 1 103 ? 5.301 4.301 -13.874 1.00 97.88 103 MET A O 1
ATOM 834 N N . ILE A 1 104 ? 4.537 2.202 -14.096 1.00 97.50 104 ILE A N 1
ATOM 835 C CA . ILE A 1 104 ? 4.165 2.031 -12.682 1.00 97.50 104 ILE A CA 1
ATOM 836 C C . ILE A 1 104 ? 5.407 2.097 -11.789 1.00 97.50 104 ILE A C 1
ATOM 838 O O . ILE A 1 104 ? 5.393 2.821 -10.798 1.00 97.50 104 ILE A O 1
ATOM 842 N N . HIS A 1 105 ? 6.481 1.386 -12.143 1.00 97.19 105 HIS A N 1
ATOM 843 C CA . HIS A 1 105 ? 7.747 1.455 -11.413 1.00 97.19 105 HIS A CA 1
ATOM 844 C C . HIS A 1 105 ? 8.301 2.883 -11.428 1.00 97.19 105 HIS A C 1
ATOM 846 O O . HIS A 1 105 ? 8.523 3.461 -10.372 1.00 97.19 105 HIS A O 1
ATOM 852 N N . ASN A 1 106 ? 8.410 3.511 -12.604 1.00 96.75 106 ASN A N 1
ATOM 853 C CA . ASN A 1 106 ? 8.885 4.892 -12.720 1.00 96.75 106 ASN A CA 1
ATOM 854 C C . ASN A 1 106 ? 8.146 5.847 -11.773 1.00 96.75 106 ASN A C 1
ATOM 856 O O . ASN A 1 106 ? 8.778 6.598 -11.037 1.00 96.75 106 ASN A O 1
ATOM 860 N N . ASN A 1 107 ? 6.814 5.770 -11.765 1.00 97.88 107 ASN A N 1
ATOM 861 C CA . ASN A 1 107 ? 5.967 6.576 -10.897 1.00 97.88 107 ASN A CA 1
ATOM 862 C C . ASN A 1 107 ? 6.276 6.348 -9.411 1.00 97.88 107 ASN A C 1
ATOM 864 O O . ASN A 1 107 ? 6.257 7.295 -8.639 1.00 97.88 107 ASN A O 1
ATOM 868 N N . LEU A 1 108 ? 6.591 5.121 -9.001 1.00 97.06 108 LEU A N 1
ATOM 869 C CA . LEU A 1 108 ? 6.808 4.756 -7.599 1.00 97.06 108 LEU A CA 1
ATOM 870 C C . LEU A 1 108 ? 8.280 4.782 -7.156 1.00 97.06 108 LEU A C 1
ATOM 872 O O . LEU A 1 108 ? 8.577 4.419 -6.014 1.00 97.06 108 LEU A O 1
ATOM 876 N N . SER A 1 109 ? 9.199 5.210 -8.024 1.00 97.00 109 SER A N 1
ATOM 877 C CA . SER A 1 109 ? 10.612 5.315 -7.668 1.00 97.00 109 SER A CA 1
ATOM 878 C C . SER A 1 109 ? 10.857 6.419 -6.639 1.00 97.00 109 SER A C 1
ATOM 880 O O . SER A 1 109 ? 10.250 7.485 -6.707 1.00 97.00 109 SER A O 1
ATOM 882 N N . HIS A 1 110 ? 11.811 6.212 -5.727 1.00 96.00 110 HIS A N 1
ATOM 883 C CA . HIS A 1 110 ? 12.206 7.196 -4.710 1.00 96.00 110 HIS A CA 1
ATOM 884 C C . HIS A 1 110 ? 12.689 8.525 -5.312 1.00 96.00 110 HIS A C 1
ATOM 886 O O . HIS A 1 110 ? 12.600 9.562 -4.660 1.00 96.00 110 HIS A O 1
ATOM 892 N N . ALA A 1 111 ? 13.204 8.500 -6.546 1.00 95.31 111 ALA A N 1
ATOM 893 C CA . ALA A 1 111 ? 13.674 9.694 -7.246 1.00 95.31 111 ALA A CA 1
ATOM 894 C C . ALA A 1 111 ? 12.545 10.518 -7.895 1.00 95.31 111 ALA A C 1
ATOM 896 O O . ALA A 1 111 ? 12.772 11.674 -8.244 1.00 95.31 111 ALA A O 1
ATOM 897 N N . VAL A 1 112 ? 11.359 9.930 -8.085 1.00 96.62 112 VAL A N 1
ATOM 898 C CA . VAL A 1 112 ? 10.241 10.540 -8.825 1.00 96.62 112 VAL A CA 1
ATOM 899 C C . VAL A 1 112 ? 9.051 10.801 -7.910 1.00 96.62 112 VAL A C 1
ATOM 901 O O . VAL A 1 112 ? 8.483 11.888 -7.942 1.00 96.62 112 VAL A O 1
ATOM 904 N N . ALA A 1 113 ? 8.680 9.820 -7.090 1.00 97.75 113 ALA A N 1
ATOM 905 C CA . ALA A 1 113 ? 7.509 9.899 -6.239 1.00 97.75 113 ALA A CA 1
ATOM 906 C C . ALA A 1 113 ? 7.682 10.939 -5.124 1.00 97.75 113 ALA A C 1
ATOM 908 O O . ALA A 1 113 ? 8.700 10.943 -4.427 1.00 97.75 113 ALA A O 1
ATOM 909 N N . LEU A 1 114 ? 6.654 11.754 -4.865 1.00 97.56 114 LEU A N 1
ATOM 910 C CA . LEU A 1 114 ? 6.647 12.632 -3.696 1.00 97.56 114 LEU A CA 1
ATOM 911 C C . LEU A 1 114 ? 6.694 11.847 -2.370 1.00 97.56 114 LEU A C 1
ATOM 913 O O . LEU A 1 114 ? 7.442 12.228 -1.465 1.00 97.56 114 LEU A O 1
ATOM 917 N N . TYR A 1 115 ? 5.914 10.763 -2.266 1.00 97.31 115 TYR A N 1
ATOM 918 C CA . TYR A 1 115 ? 5.881 9.844 -1.121 1.00 97.31 115 TYR A CA 1
ATOM 919 C C . TYR A 1 115 ? 5.848 8.382 -1.616 1.00 97.31 115 TYR A C 1
ATOM 921 O O . TYR A 1 115 ? 4.769 7.782 -1.719 1.00 97.31 115 TYR A O 1
ATOM 929 N N . PRO A 1 116 ? 7.010 7.778 -1.936 1.00 96.69 116 PRO A N 1
ATOM 930 C CA . PRO A 1 116 ? 7.086 6.463 -2.591 1.00 96.69 116 PRO A CA 1
ATOM 931 C C . PRO A 1 116 ? 6.486 5.326 -1.757 1.00 96.69 116 PRO A C 1
ATOM 933 O O . PRO A 1 116 ? 5.961 4.354 -2.299 1.00 96.69 116 PRO A O 1
ATOM 936 N N . TYR A 1 117 ? 6.542 5.431 -0.429 1.00 96.75 117 TYR A N 1
ATOM 937 C CA . TYR A 1 117 ? 5.986 4.423 0.474 1.00 96.75 117 TYR A CA 1
ATOM 938 C C . TYR A 1 117 ? 4.461 4.502 0.601 1.00 96.75 117 TYR A C 1
ATOM 940 O O . TYR A 1 117 ? 3.833 3.510 0.957 1.00 96.75 117 TYR A O 1
ATOM 948 N N . GLU A 1 118 ? 3.860 5.639 0.248 1.00 97.19 118 GLU A N 1
ATOM 949 C CA . GLU A 1 118 ? 2.414 5.875 0.292 1.00 97.19 118 GLU A CA 1
ATOM 950 C C . GLU A 1 118 ? 1.770 5.919 -1.101 1.00 97.19 118 GLU A C 1
ATOM 952 O O . GLU A 1 118 ? 0.601 6.290 -1.230 1.00 97.19 118 GLU A O 1
ATOM 957 N N . LEU A 1 119 ? 2.515 5.515 -2.139 1.00 96.44 119 LEU A N 1
ATOM 958 C CA . LEU A 1 119 ? 2.054 5.459 -3.530 1.00 96.44 119 LEU A CA 1
ATOM 959 C C . LEU A 1 119 ? 1.563 6.826 -4.044 1.00 96.44 119 LEU A C 1
ATOM 961 O O . LEU A 1 119 ? 0.585 6.907 -4.790 1.00 96.44 119 LEU A O 1
ATOM 965 N N . VAL A 1 120 ? 2.224 7.907 -3.614 1.00 96.44 120 VAL A N 1
ATOM 966 C CA . VAL A 1 120 ? 1.930 9.281 -4.045 1.00 96.44 120 VAL A CA 1
ATOM 967 C C . VAL A 1 120 ? 3.085 9.794 -4.884 1.00 96.44 120 VAL A C 1
ATOM 969 O O . VAL A 1 120 ? 4.223 9.821 -4.416 1.00 96.44 120 VAL A O 1
ATOM 972 N N . THR A 1 121 ? 2.769 10.224 -6.098 1.00 93.88 121 THR A N 1
ATOM 973 C CA . THR A 1 121 ? 3.731 10.733 -7.074 1.00 93.88 121 THR A CA 1
ATOM 974 C C . THR A 1 121 ? 3.623 12.228 -7.221 1.00 93.88 121 THR A C 1
ATOM 976 O O . THR A 1 121 ? 2.479 12.685 -7.446 1.00 93.88 121 THR A O 1
#

Organism: NCBI:txid596327

Sequence (121 aa):
MKRTCKFTLDATLPKYPTFEEGIRRAPDRGYSLTPAQTRVALQNALRYVPKELHAELAPEFLKELKERGKIYAYRYRPEGDLKAGPIDSYKGKCIEGKAFQVMIHNNLSHAVALYPYELVT

Foldseek 3Di:
DPPPPQAADDQDQADQEDDDPPQDADDAPAADDDPVVLVVQLVVVCSRYDPVCSVVVSVVQSVCCHRRVGRQVRSPDDYDFLAQDDLVVDDDPDSVVSVVSSVQSNQLGSVHANHNSSSHD

pLDDT: mean 94.22, std 9.6, range [42.28, 98.5]

InterPro domains:
  IPR023637 Urocanase-like [PTHR12216] (5-121)
  IPR035400 Urocanase, N-terminal domain [PF17391] (83-121)
  IPR036190 Urocanase superfamily [SSF111326] (74-121)

Secondary structure (DSSP, 8-state):
----------S--PPPPP--TT---PPP------HHHHHHHHHHHHTTS-GGGHHHHHHHHHHHHHHHSS---GGGSPSS------GGGS--SSHHHHHHHHHHHHHHSTTT-SBGGGTB-

Radius of gyration: 16.53 Å; chains: 1; bounding box: 39×31×40 Å